Protein AF-A0A8T6WEZ4-F1 (afdb_monomer_lite)

pLDDT: mean 81.09, std 13.33, range [40.12, 91.38]

Foldseek 3Di:
DQPDPPDPAKDQAPVVVVVCVVNVDADDDDPVDRVVSVVVVNVCSVVRDIDGDPVNLVVVQWDWDQADVVNVRDIDIDHPPPDDPD

Sequence (86 aa):
MALDEKALSPIRGLNYFQELLENGYSLKGPRGDNAKNLTVFKRFLKKGHEFIPEKWLRNKGYDFVEPSTFTQGLKLAYKVDGEKLE

Structure (mmCIF, N/CA/C/O backbone):
data_AF-A0A8T6WEZ4-F1
#
_entry.id   AF-A0A8T6WEZ4-F1
#
loop_
_atom_site.group_PDB
_atom_site.id
_atom_site.type_symbol
_atom_site.label_atom_id
_atom_site.label_alt_id
_atom_site.label_comp_id
_atom_site.label_asym_id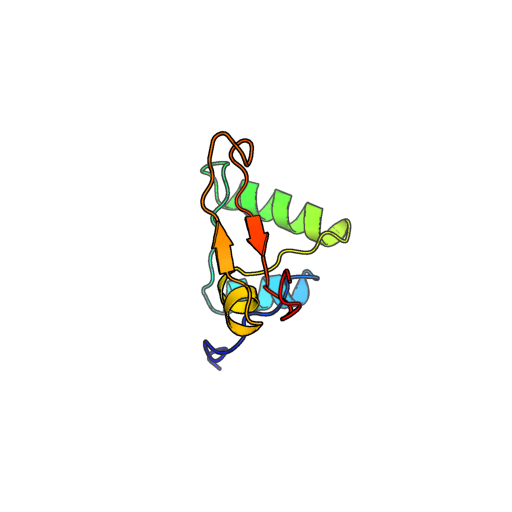
_atom_site.label_entity_id
_atom_site.label_seq_id
_atom_site.pdbx_PDB_ins_code
_atom_site.Cartn_x
_atom_site.Cartn_y
_atom_site.Cartn_z
_atom_site.occupancy
_atom_site.B_iso_or_equiv
_atom_site.auth_seq_id
_atom_site.auth_comp_id
_atom_site.auth_asym_id
_atom_site.auth_atom_id
_atom_site.pdbx_PDB_model_num
ATOM 1 N N . MET A 1 1 ? 1.909 -10.366 19.666 1.00 40.91 1 MET A N 1
ATOM 2 C CA . MET A 1 1 ? 0.677 -10.637 18.898 1.00 40.91 1 MET A CA 1
ATOM 3 C C . MET A 1 1 ? 1.039 -10.484 17.439 1.00 40.91 1 MET A C 1
ATOM 5 O O . MET A 1 1 ? 1.341 -9.375 17.036 1.00 40.91 1 MET A O 1
ATOM 9 N N . ALA A 1 2 ? 1.130 -11.586 16.697 1.00 40.12 2 ALA A N 1
ATOM 10 C CA . ALA A 1 2 ? 1.316 -11.516 15.255 1.00 40.12 2 ALA A CA 1
ATOM 11 C C . ALA A 1 2 ? -0.000 -11.019 14.648 1.00 40.12 2 ALA A C 1
ATOM 13 O O . ALA A 1 2 ? -1.044 -11.615 14.917 1.00 40.12 2 ALA A O 1
ATOM 14 N N . LEU A 1 3 ? 0.032 -9.925 13.884 1.00 50.06 3 LEU A N 1
ATOM 15 C CA . LEU A 1 3 ? -1.047 -9.640 12.942 1.00 50.06 3 LEU A CA 1
ATOM 16 C C . LEU A 1 3 ? -1.150 -10.868 12.036 1.00 50.06 3 LEU A C 1
ATOM 18 O O . LEU A 1 3 ? -0.224 -11.142 11.271 1.00 50.06 3 LEU A O 1
ATOM 22 N N . ASP A 1 4 ? -2.228 -11.636 12.198 1.00 49.62 4 ASP A N 1
ATOM 23 C CA . ASP A 1 4 ? -2.565 -12.756 11.329 1.00 49.62 4 ASP A CA 1
ATOM 24 C C . ASP A 1 4 ? -2.371 -12.281 9.880 1.00 49.62 4 ASP A C 1
ATOM 26 O O . ASP A 1 4 ? -2.878 -11.224 9.497 1.00 49.62 4 ASP A O 1
ATOM 30 N N . GLU A 1 5 ? -1.596 -13.010 9.071 1.00 51.41 5 GLU A N 1
ATOM 31 C CA . GLU A 1 5 ? -1.364 -12.667 7.657 1.00 51.41 5 GLU A CA 1
ATOM 32 C C . GLU A 1 5 ? -2.677 -12.488 6.864 1.00 51.41 5 GLU A C 1
ATOM 34 O O . GLU A 1 5 ? -2.670 -11.989 5.728 1.00 51.41 5 GLU A O 1
ATOM 39 N N . LYS A 1 6 ? -3.819 -12.874 7.449 1.00 51.31 6 LYS A N 1
ATOM 40 C CA . LYS A 1 6 ? -5.156 -12.550 6.974 1.00 51.31 6 LYS A CA 1
ATOM 41 C C . LYS A 1 6 ? -5.514 -11.091 7.262 1.00 51.31 6 LYS A C 1
ATOM 43 O O . LYS A 1 6 ? -6.003 -10.719 8.321 1.00 51.31 6 LYS A O 1
ATOM 48 N N . ALA A 1 7 ? -5.416 -10.331 6.176 1.00 64.25 7 ALA A N 1
ATOM 49 C CA . ALA A 1 7 ? -6.055 -9.042 5.925 1.00 64.25 7 ALA A CA 1
ATOM 50 C C . ALA A 1 7 ? -5.295 -7.802 6.413 1.00 64.25 7 ALA A C 1
ATOM 52 O O . ALA A 1 7 ? -5.839 -6.957 7.120 1.00 64.25 7 ALA A O 1
ATOM 53 N N . LEU A 1 8 ? -4.080 -7.613 5.877 1.00 78.12 8 LEU A N 1
ATOM 54 C CA . LEU A 1 8 ? -3.582 -6.264 5.574 1.00 78.12 8 LEU A CA 1
ATOM 55 C C . LEU A 1 8 ? -4.734 -5.428 5.013 1.00 78.12 8 LEU A C 1
ATOM 57 O O . LEU A 1 8 ? -5.288 -5.826 4.001 1.00 78.12 8 LEU A O 1
ATOM 61 N N . SER A 1 9 ? -5.120 -4.330 5.648 1.00 85.38 9 SER A N 1
ATOM 62 C CA . SER A 1 9 ? -6.196 -3.455 5.177 1.00 85.38 9 SER A CA 1
ATOM 63 C C . SER A 1 9 ? -5.614 -2.242 4.438 1.00 85.38 9 SER A C 1
ATOM 65 O O . SER A 1 9 ? -4.396 -2.031 4.462 1.00 85.38 9 SER A O 1
ATOM 67 N N . PRO A 1 10 ? -6.435 -1.440 3.736 1.00 88.94 10 PRO A N 1
ATOM 68 C CA . PRO A 1 10 ? -5.964 -0.189 3.169 1.00 88.94 10 PRO A CA 1
ATOM 69 C C . PRO A 1 10 ? -5.327 0.708 4.234 1.00 88.94 10 PRO A C 1
ATOM 71 O O . PRO A 1 10 ? -5.916 1.006 5.274 1.00 88.94 10 PRO A O 1
ATOM 74 N N . ILE A 1 11 ? -4.110 1.164 3.957 1.00 90.06 11 ILE A N 1
ATOM 75 C CA . ILE A 1 11 ? -3.338 2.019 4.847 1.00 90.06 11 ILE A CA 1
ATOM 76 C C . ILE A 1 11 ? -3.832 3.452 4.658 1.00 90.06 11 ILE A C 1
ATOM 78 O O . ILE A 1 11 ? -3.460 4.135 3.704 1.00 90.06 11 ILE A O 1
ATOM 82 N N . ARG A 1 12 ? -4.702 3.883 5.575 1.00 86.81 12 ARG A N 1
ATOM 83 C CA . ARG A 1 12 ? -5.372 5.199 5.563 1.00 86.81 12 ARG A CA 1
ATOM 84 C C . ARG A 1 12 ? -4.819 6.183 6.591 1.00 86.81 12 ARG A C 1
ATOM 86 O O . ARG A 1 12 ? -5.126 7.367 6.542 1.00 86.81 12 ARG A O 1
ATOM 93 N N . GLY A 1 13 ? -4.029 5.704 7.550 1.00 87.06 13 GLY A N 1
ATOM 94 C CA . GLY A 1 13 ? -3.617 6.494 8.706 1.00 87.06 13 GLY A CA 1
ATOM 95 C C . GLY A 1 13 ? -2.237 6.123 9.223 1.00 87.06 13 GLY A C 1
ATOM 96 O O . GLY A 1 13 ? -1.736 5.022 8.995 1.00 87.06 13 GLY A O 1
ATOM 97 N N . LEU A 1 14 ? -1.621 7.068 9.938 1.00 88.25 14 LEU A N 1
ATOM 98 C CA . LEU A 1 14 ? -0.283 6.893 10.504 1.00 88.25 14 LEU A CA 1
ATOM 99 C C . LEU A 1 14 ? -0.234 5.829 11.599 1.00 88.25 14 LEU A C 1
ATOM 101 O O . LEU A 1 14 ? 0.783 5.155 11.690 1.00 88.25 14 LEU A O 1
ATOM 105 N N . ASN A 1 15 ? -1.301 5.675 12.386 1.00 88.81 15 ASN A N 1
ATOM 106 C CA . ASN A 1 15 ? -1.341 4.712 13.489 1.00 88.81 15 ASN A CA 1
ATOM 107 C C . ASN A 1 15 ? -1.227 3.283 12.949 1.00 88.81 15 ASN A C 1
ATOM 109 O O . ASN A 1 15 ? -0.257 2.600 13.248 1.00 88.81 15 ASN A O 1
ATOM 113 N N . TYR A 1 16 ? -2.112 2.905 12.020 1.00 89.31 16 TYR A N 1
ATOM 114 C CA . TYR A 1 16 ? -2.048 1.592 11.376 1.00 89.31 16 TYR A CA 1
ATOM 115 C C . TYR A 1 16 ? -0.730 1.369 10.626 1.00 89.31 16 TYR A C 1
ATOM 117 O O . TYR A 1 16 ? -0.149 0.289 10.660 1.00 89.31 16 TYR A O 1
ATOM 125 N N . PHE A 1 17 ? -0.201 2.411 9.977 1.00 89.69 17 PHE A N 1
ATOM 126 C CA . PHE A 1 17 ? 1.111 2.314 9.348 1.00 89.69 17 PHE A CA 1
ATOM 127 C C . PHE A 1 17 ? 2.242 2.053 10.358 1.00 89.69 17 PHE A C 1
ATOM 129 O O . PHE A 1 17 ? 3.150 1.285 10.054 1.00 89.69 17 PHE A O 1
ATOM 136 N N . GLN A 1 18 ? 2.208 2.673 11.541 1.00 89.12 18 GLN A N 1
ATOM 137 C CA . GLN A 1 18 ? 3.185 2.419 12.604 1.00 89.12 18 GLN A CA 1
ATOM 138 C C . GLN A 1 18 ? 3.064 0.994 13.140 1.00 89.12 18 GLN A C 1
ATOM 140 O O . GLN A 1 18 ? 4.085 0.321 13.231 1.00 89.12 18 GLN A O 1
ATOM 145 N N . GLU A 1 19 ? 1.843 0.505 13.368 1.00 89.75 19 GLU A N 1
ATOM 146 C CA . GLU A 1 19 ? 1.607 -0.887 13.767 1.00 89.75 19 GLU A CA 1
ATOM 147 C C . GLU A 1 19 ? 2.213 -1.867 12.752 1.00 89.75 19 GLU A C 1
ATOM 149 O O . GLU A 1 19 ? 2.864 -2.836 13.134 1.00 89.75 19 GLU A O 1
ATOM 154 N N . LEU A 1 20 ? 2.078 -1.608 11.445 1.00 87.50 20 LEU A N 1
ATOM 155 C CA . LEU A 1 20 ? 2.719 -2.437 10.418 1.00 87.50 20 LEU A CA 1
ATOM 156 C C . LEU A 1 20 ? 4.251 -2.434 10.549 1.00 87.50 20 LEU A C 1
ATOM 158 O O . LEU A 1 20 ? 4.873 -3.491 10.468 1.00 87.50 20 LEU A O 1
ATOM 162 N N . LEU A 1 21 ? 4.874 -1.279 10.789 1.00 88.06 21 LEU A N 1
ATOM 163 C CA . LEU A 1 21 ? 6.327 -1.210 10.989 1.00 88.06 21 LEU A CA 1
ATOM 164 C C . LEU A 1 21 ? 6.772 -1.978 12.245 1.00 88.06 21 LEU A C 1
ATOM 166 O O . LEU A 1 21 ? 7.771 -2.691 12.198 1.00 88.06 21 LEU A O 1
ATOM 170 N N . GLU A 1 22 ? 6.020 -1.874 13.343 1.00 89.31 22 GLU A N 1
ATOM 171 C CA . GLU A 1 22 ? 6.284 -2.599 14.596 1.00 89.31 22 GLU A CA 1
ATOM 172 C C . GLU A 1 22 ? 6.125 -4.117 14.439 1.00 89.31 22 GLU A C 1
ATOM 174 O O . GLU A 1 22 ? 6.853 -4.887 15.061 1.00 89.31 22 GLU A O 1
ATOM 179 N N . ASN A 1 23 ? 5.236 -4.555 13.546 1.00 86.81 23 ASN A N 1
ATOM 180 C CA . ASN A 1 23 ? 5.056 -5.961 13.181 1.00 86.81 23 ASN A CA 1
ATOM 181 C C . ASN A 1 23 ? 6.089 -6.471 12.153 1.00 86.81 23 ASN A C 1
ATOM 183 O O . ASN A 1 23 ? 5.948 -7.577 11.634 1.00 86.81 23 ASN A O 1
ATOM 187 N N . GLY A 1 24 ? 7.129 -5.688 11.846 1.00 87.12 24 GLY A N 1
ATOM 188 C CA . GLY A 1 24 ? 8.236 -6.102 10.981 1.00 87.12 24 GLY A CA 1
ATOM 189 C C . GLY A 1 24 ? 8.005 -5.889 9.482 1.00 87.12 24 GLY A C 1
ATOM 190 O O . GLY A 1 24 ? 8.834 -6.310 8.671 1.00 87.12 24 GLY A O 1
ATOM 191 N N . TYR A 1 25 ? 6.923 -5.216 9.079 1.00 85.38 25 TYR A N 1
ATOM 192 C CA . TYR A 1 25 ? 6.734 -4.845 7.678 1.00 85.38 25 TYR A CA 1
ATOM 193 C C . TYR A 1 25 ? 7.715 -3.737 7.277 1.00 85.38 25 TYR A C 1
ATOM 195 O O . TYR A 1 25 ? 8.010 -2.819 8.041 1.00 85.38 25 TYR A O 1
ATOM 203 N N . SER A 1 26 ? 8.202 -3.791 6.036 1.00 82.69 26 SER A N 1
ATOM 204 C CA . SER A 1 26 ? 9.102 -2.777 5.479 1.00 82.69 26 SER A CA 1
ATOM 205 C C . SER A 1 26 ? 8.497 -2.110 4.249 1.00 82.69 26 SER A C 1
ATOM 207 O O . SER A 1 26 ? 7.862 -2.749 3.410 1.00 82.69 26 SER A O 1
ATOM 209 N N . LEU A 1 27 ? 8.704 -0.797 4.131 1.00 84.50 27 LEU A N 1
ATOM 210 C CA . LEU A 1 27 ? 8.281 -0.026 2.968 1.00 84.50 27 LEU A CA 1
ATOM 211 C C . LEU A 1 27 ? 9.374 -0.068 1.895 1.00 84.50 27 LEU A C 1
ATOM 213 O O . LEU A 1 27 ? 10.431 0.539 2.065 1.00 84.50 27 LEU A O 1
ATOM 217 N N . LYS A 1 28 ? 9.090 -0.709 0.760 1.00 81.81 28 LYS A N 1
ATOM 218 C CA . LYS A 1 28 ? 9.916 -0.606 -0.449 1.00 81.81 28 LYS A CA 1
ATOM 219 C C . LYS A 1 28 ? 9.338 0.463 -1.365 1.00 81.81 28 LYS A C 1
ATOM 221 O O . LYS A 1 28 ? 8.204 0.353 -1.817 1.00 81.81 28 LYS A O 1
ATOM 226 N N . GLY A 1 29 ? 10.117 1.506 -1.626 1.00 79.75 29 GLY A N 1
ATOM 227 C CA . GLY A 1 29 ? 9.740 2.583 -2.538 1.00 79.75 29 GLY A CA 1
ATOM 228 C C . GLY A 1 29 ? 10.851 2.898 -3.539 1.00 79.75 29 GLY A C 1
ATOM 229 O O . GLY A 1 29 ? 11.996 2.485 -3.347 1.00 79.75 29 GLY A O 1
ATOM 230 N N . PRO A 1 30 ? 10.545 3.679 -4.586 1.00 81.81 30 PRO A N 1
ATOM 231 C CA . PRO A 1 30 ? 11.412 3.844 -5.755 1.00 81.81 30 PRO A CA 1
ATOM 232 C C . PRO A 1 30 ? 12.705 4.623 -5.478 1.00 81.81 30 PRO A C 1
ATOM 234 O O . PRO A 1 30 ? 13.579 4.686 -6.332 1.00 81.81 30 PRO A O 1
ATOM 237 N N . ARG A 1 31 ? 12.846 5.249 -4.302 1.00 80.25 31 ARG A N 1
ATOM 238 C CA . ARG A 1 31 ? 13.960 6.168 -4.010 1.00 80.25 31 ARG A CA 1
ATOM 239 C C . ARG A 1 31 ? 15.257 5.480 -3.578 1.00 80.25 31 ARG A C 1
ATOM 241 O O . ARG A 1 31 ? 16.197 6.187 -3.237 1.00 80.25 31 ARG A O 1
ATOM 248 N N . GLY A 1 32 ? 15.292 4.147 -3.497 1.00 78.69 32 GLY A N 1
ATOM 249 C CA . GLY A 1 32 ? 16.457 3.377 -3.026 1.00 78.69 32 GLY A CA 1
ATOM 250 C C . GLY A 1 32 ? 16.845 3.593 -1.552 1.00 78.69 32 GLY A C 1
ATOM 251 O O . GLY A 1 32 ? 17.679 2.867 -1.029 1.00 78.69 32 GLY A O 1
ATOM 252 N N . ASP A 1 33 ? 16.220 4.556 -0.870 1.00 87.44 33 ASP A N 1
ATOM 253 C CA . ASP A 1 33 ? 16.471 4.942 0.517 1.00 87.44 33 ASP A CA 1
ATOM 254 C C . ASP A 1 33 ? 15.179 4.794 1.332 1.00 87.44 33 ASP A C 1
ATOM 256 O O . ASP A 1 33 ? 14.173 5.478 1.090 1.00 87.44 33 ASP A O 1
ATOM 260 N N . ASN A 1 34 ? 15.205 3.883 2.306 1.00 85.12 34 ASN A N 1
ATOM 261 C CA . ASN A 1 34 ? 14.042 3.574 3.132 1.00 85.12 34 ASN A CA 1
ATOM 262 C C . ASN A 1 34 ? 13.579 4.774 3.968 1.00 85.12 34 ASN A C 1
ATOM 264 O O . ASN A 1 34 ? 12.376 5.000 4.072 1.00 85.12 34 ASN A O 1
ATOM 268 N N . ALA A 1 35 ? 14.482 5.592 4.511 1.00 87.38 35 ALA A N 1
ATOM 269 C CA . ALA A 1 35 ? 14.111 6.746 5.331 1.00 87.38 35 ALA A CA 1
ATOM 270 C C . ALA A 1 35 ? 13.402 7.833 4.503 1.00 87.38 35 ALA A C 1
ATOM 272 O O . ALA A 1 35 ? 12.386 8.401 4.928 1.00 87.38 35 ALA A O 1
ATOM 273 N N . LYS A 1 36 ? 13.878 8.082 3.278 1.00 88.19 36 LYS A N 1
ATOM 274 C CA . LYS A 1 36 ? 13.231 8.996 2.325 1.00 88.19 36 LYS A CA 1
ATOM 275 C C . LYS A 1 36 ? 11.874 8.461 1.882 1.00 88.19 36 LYS A C 1
ATOM 277 O O . LYS A 1 36 ? 10.905 9.222 1.846 1.00 88.19 36 LYS A O 1
ATOM 282 N N . ASN A 1 37 ? 11.778 7.163 1.592 1.00 87.88 37 ASN A N 1
ATOM 283 C CA . ASN A 1 37 ? 10.509 6.516 1.258 1.00 87.88 37 ASN A CA 1
ATOM 284 C C . ASN A 1 37 ? 9.498 6.644 2.408 1.00 87.88 37 ASN A C 1
ATOM 286 O O . ASN A 1 37 ? 8.373 7.081 2.171 1.00 87.88 37 ASN A O 1
ATOM 290 N N . LEU A 1 38 ? 9.911 6.367 3.650 1.00 89.12 38 LEU A N 1
ATOM 291 C CA . LEU A 1 38 ? 9.076 6.510 4.846 1.00 89.12 38 LEU A CA 1
ATOM 292 C C . LEU A 1 38 ? 8.585 7.948 5.030 1.00 89.12 38 LEU A C 1
ATOM 294 O O . LEU A 1 38 ? 7.407 8.172 5.299 1.00 89.12 38 LEU A O 1
ATOM 298 N N . THR A 1 39 ? 9.469 8.932 4.861 1.00 90.38 39 THR A N 1
ATOM 299 C CA . THR A 1 39 ? 9.123 10.355 5.001 1.00 90.38 39 THR A CA 1
ATOM 300 C C . THR A 1 39 ? 8.054 10.769 3.994 1.00 90.38 39 THR A C 1
ATOM 302 O O . THR A 1 39 ? 7.066 11.416 4.350 1.00 90.38 39 THR A O 1
ATOM 305 N N . VAL A 1 40 ? 8.227 10.370 2.735 1.00 88.81 40 VAL A N 1
ATOM 306 C CA . VAL A 1 40 ? 7.275 10.673 1.665 1.00 88.81 40 VAL A CA 1
ATOM 307 C C . VAL A 1 40 ? 5.949 9.949 1.885 1.00 88.81 40 VAL A C 1
ATOM 309 O O . VAL A 1 40 ? 4.897 10.571 1.774 1.00 88.81 40 VAL A O 1
ATOM 312 N N .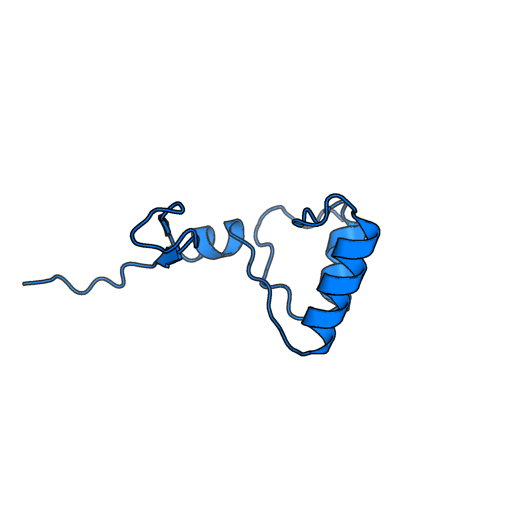 PHE A 1 41 ? 5.985 8.675 2.270 1.00 89.88 41 PHE A N 1
ATOM 313 C CA . PHE A 1 41 ? 4.785 7.892 2.553 1.00 89.88 41 PHE A CA 1
ATOM 314 C C . PHE A 1 41 ? 3.971 8.492 3.705 1.00 89.88 41 PHE A C 1
ATOM 316 O O . PHE A 1 41 ? 2.780 8.757 3.552 1.00 89.88 41 PHE A O 1
ATOM 323 N N . LYS A 1 42 ? 4.627 8.839 4.823 1.00 90.25 42 LYS A N 1
ATOM 324 C CA . LYS A 1 42 ? 3.990 9.543 5.949 1.00 90.25 42 LYS A CA 1
ATOM 325 C C . LYS A 1 42 ? 3.373 10.873 5.510 1.00 90.25 42 LYS A C 1
ATOM 327 O O . LYS A 1 42 ? 2.293 11.226 5.976 1.00 90.25 42 LYS A O 1
ATO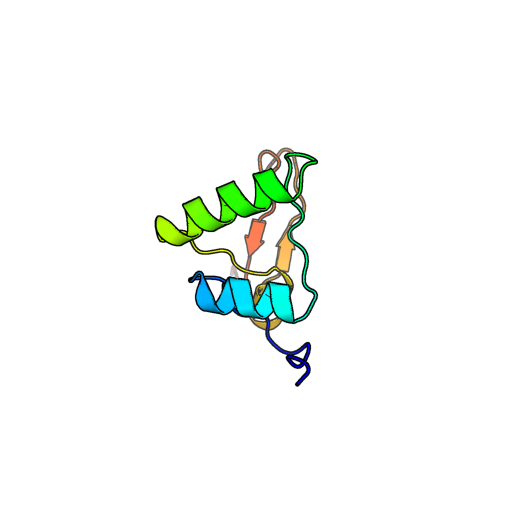M 332 N N . ARG A 1 43 ? 4.033 11.617 4.613 1.00 91.38 43 ARG A N 1
ATOM 333 C CA . ARG A 1 43 ? 3.493 12.867 4.056 1.00 91.38 43 ARG A CA 1
ATOM 334 C C . ARG A 1 43 ? 2.242 12.620 3.209 1.00 91.38 43 ARG A C 1
ATOM 336 O O . ARG A 1 43 ? 1.308 13.406 3.311 1.00 91.38 43 ARG A O 1
ATOM 343 N N . PHE A 1 44 ? 2.213 11.562 2.402 1.00 90.44 44 PHE A N 1
ATOM 344 C CA . PHE A 1 44 ? 1.031 11.203 1.616 1.00 90.44 44 PHE A CA 1
ATOM 345 C C . PHE A 1 44 ? -0.143 10.786 2.506 1.00 90.44 44 PHE A C 1
ATOM 347 O O . PHE A 1 44 ? -1.234 11.322 2.334 1.00 90.44 44 PHE A O 1
ATOM 354 N N . LEU A 1 45 ? 0.090 9.951 3.521 1.00 90.62 45 LEU A N 1
ATOM 355 C CA . LEU A 1 45 ? -0.949 9.600 4.497 1.00 90.62 45 LEU A CA 1
ATOM 356 C C . LEU A 1 45 ? -1.522 10.844 5.195 1.00 90.62 45 LEU A C 1
ATOM 358 O O . LEU A 1 45 ? -2.733 10.999 5.292 1.00 90.62 45 LEU A O 1
ATOM 362 N N . LYS A 1 46 ? -0.665 11.788 5.617 1.00 89.62 46 LYS A N 1
ATOM 363 C CA . LYS A 1 46 ? -1.107 13.064 6.221 1.00 89.62 46 LYS A CA 1
ATOM 364 C C . LYS A 1 46 ? -1.948 13.935 5.282 1.00 89.62 46 LYS A C 1
ATOM 366 O O . LYS A 1 46 ? -2.708 14.766 5.760 1.00 89.62 46 LYS A O 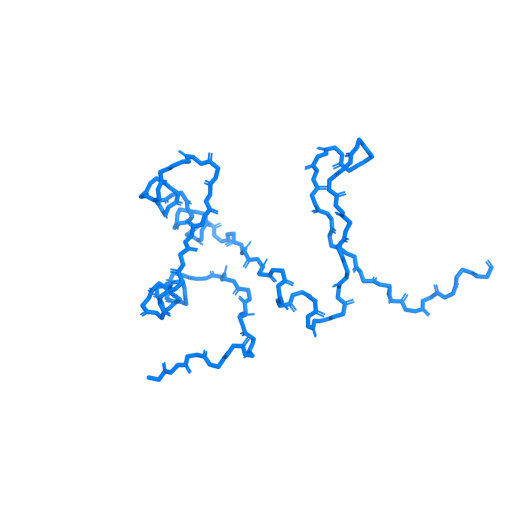1
ATOM 371 N N . LYS A 1 47 ? -1.794 13.773 3.968 1.00 90.00 47 LYS A N 1
ATOM 372 C CA . LYS A 1 47 ? -2.586 14.467 2.943 1.00 90.00 47 LYS A CA 1
ATOM 373 C C . LYS A 1 47 ? -3.892 13.735 2.599 1.00 90.00 47 LYS A C 1
ATOM 375 O O . LYS A 1 47 ? -4.592 14.171 1.695 1.00 90.00 47 LYS A O 1
ATOM 380 N N . GLY A 1 48 ? -4.209 12.638 3.293 1.00 86.25 48 GLY A N 1
ATOM 381 C CA . GLY A 1 48 ? -5.414 11.843 3.056 1.00 86.25 48 GLY A CA 1
ATOM 382 C C . GLY A 1 48 ? -5.289 10.838 1.911 1.00 86.25 48 GLY A C 1
ATOM 383 O O . GLY A 1 48 ? -6.299 10.285 1.488 1.00 86.25 48 GLY A O 1
ATOM 384 N N . HIS A 1 49 ? -4.080 10.587 1.396 1.00 87.94 49 HIS A N 1
ATOM 385 C CA . HIS A 1 49 ? -3.892 9.513 0.423 1.00 87.94 49 HIS A CA 1
ATOM 386 C C . HIS A 1 49 ? -3.981 8.150 1.106 1.00 87.94 49 HIS A C 1
ATOM 388 O O . HIS A 1 49 ? -3.426 7.944 2.185 1.00 87.94 49 HIS A O 1
ATOM 394 N N . GLU A 1 50 ? -4.624 7.213 0.422 1.00 87.94 50 GLU A N 1
ATOM 395 C CA . GLU A 1 50 ? -4.754 5.820 0.828 1.00 87.94 50 GLU A CA 1
ATOM 396 C C . GLU A 1 50 ? -3.815 4.936 0.009 1.00 87.94 50 GLU A C 1
ATOM 398 O O . GLU A 1 50 ? -3.635 5.142 -1.192 1.00 87.94 50 GLU A O 1
ATOM 403 N N . PHE A 1 51 ? -3.240 3.926 0.658 1.00 87.69 51 PHE A N 1
ATOM 404 C CA . PHE A 1 51 ? -2.439 2.905 -0.007 1.00 87.69 51 PHE A CA 1
ATOM 405 C C . PHE A 1 51 ? -3.074 1.542 0.203 1.00 87.69 51 PHE A C 1
ATOM 407 O O . PHE A 1 51 ? -3.222 1.089 1.336 1.00 87.69 51 PHE A O 1
ATOM 414 N N . ILE A 1 52 ? -3.433 0.880 -0.890 1.00 86.69 52 ILE A N 1
ATOM 415 C CA . ILE A 1 52 ? -4.147 -0.391 -0.846 1.00 86.69 52 ILE A CA 1
ATOM 416 C C . ILE A 1 52 ? -3.152 -1.530 -1.111 1.00 86.69 52 ILE A C 1
ATOM 418 O O . ILE A 1 52 ? -2.563 -1.579 -2.192 1.00 86.69 52 ILE A O 1
ATOM 422 N N . PRO A 1 53 ? -2.943 -2.456 -0.159 1.00 85.25 53 PRO A N 1
ATOM 423 C CA . PRO A 1 53 ? -2.083 -3.616 -0.375 1.00 85.25 53 PRO A CA 1
ATOM 424 C C . PRO A 1 53 ? -2.648 -4.552 -1.452 1.00 85.25 53 PRO A C 1
ATOM 426 O O . PRO A 1 53 ? -3.824 -4.914 -1.410 1.00 85.25 53 PRO A O 1
ATOM 429 N N . GLU A 1 54 ? -1.805 -5.034 -2.370 1.00 84.12 54 GLU A N 1
ATOM 430 C CA . GLU A 1 54 ? -2.244 -5.946 -3.442 1.00 84.12 54 GLU A CA 1
ATOM 431 C C . GLU A 1 54 ? -2.893 -7.224 -2.894 1.00 84.12 54 GLU A C 1
ATOM 433 O O . GLU A 1 54 ? -3.923 -7.668 -3.394 1.00 84.12 54 GLU A O 1
ATOM 438 N N . LYS A 1 55 ? -2.324 -7.793 -1.821 1.00 82.81 55 LYS A N 1
ATOM 439 C CA . LYS A 1 55 ? -2.848 -8.998 -1.153 1.00 82.81 55 LYS A CA 1
ATOM 440 C C . LYS A 1 55 ? -4.283 -8.774 -0.644 1.00 82.81 55 LYS A C 1
ATOM 442 O O . LYS A 1 55 ? -5.102 -9.684 -0.714 1.00 82.81 55 LYS A O 1
ATOM 447 N N . TRP A 1 56 ? -4.610 -7.559 -0.190 1.00 85.88 56 TRP A N 1
ATOM 448 C CA . TRP A 1 56 ? -5.972 -7.203 0.225 1.00 85.88 56 TRP A CA 1
ATOM 449 C C . TRP A 1 56 ? -6.937 -7.158 -0.957 1.00 85.88 56 TRP A C 1
ATOM 451 O O . TRP A 1 56 ? -8.020 -7.729 -0.879 1.00 85.88 56 TRP A O 1
ATOM 461 N N . LEU A 1 57 ? -6.532 -6.524 -2.061 1.00 84.25 57 LEU A N 1
ATOM 462 C CA . LEU A 1 57 ? -7.323 -6.451 -3.293 1.00 84.25 57 LEU A CA 1
ATOM 463 C C . LEU A 1 57 ? -7.601 -7.844 -3.868 1.00 84.25 57 LEU A C 1
ATOM 465 O O . LEU A 1 57 ? -8.752 -8.150 -4.169 1.00 84.25 57 LEU A O 1
ATOM 469 N N . ARG A 1 58 ? -6.595 -8.728 -3.918 1.00 85.19 58 ARG A N 1
ATOM 470 C CA . ARG A 1 58 ? -6.792 -10.131 -4.329 1.00 85.19 58 ARG A CA 1
ATOM 471 C C . ARG A 1 58 ? -7.827 -10.840 -3.459 1.00 85.19 58 ARG A C 1
ATOM 473 O O . ARG A 1 58 ? -8.744 -11.461 -3.983 1.00 85.19 58 ARG A O 1
ATOM 480 N N . ASN A 1 59 ? -7.763 -10.660 -2.137 1.00 85.88 59 ASN A N 1
ATOM 481 C CA . ASN A 1 59 ? -8.759 -11.216 -1.210 1.00 85.88 59 ASN A CA 1
ATOM 482 C C . ASN A 1 59 ? -10.175 -10.635 -1.407 1.00 85.88 59 ASN A C 1
ATOM 484 O O . ASN A 1 59 ? -11.145 -11.215 -0.925 1.00 85.88 59 ASN A O 1
ATOM 488 N N . LYS A 1 60 ? -10.311 -9.492 -2.091 1.00 83.75 60 LYS A N 1
ATOM 489 C CA . LYS A 1 60 ? -11.594 -8.887 -2.483 1.00 83.75 60 LYS A CA 1
ATOM 490 C C . LYS A 1 60 ? -12.058 -9.294 -3.890 1.00 83.75 60 LYS A C 1
ATOM 492 O O . LYS A 1 60 ? -13.082 -8.786 -4.346 1.00 83.75 60 LYS A O 1
ATOM 497 N N . GLY A 1 61 ? -11.346 -10.212 -4.547 1.00 85.62 61 GLY A N 1
ATOM 498 C CA . GLY A 1 61 ? -11.660 -10.700 -5.890 1.00 85.62 61 GLY A CA 1
ATOM 499 C C . GLY A 1 61 ? -11.134 -9.808 -7.014 1.00 85.62 61 GLY A C 1
ATOM 500 O O . GLY A 1 61 ? -11.686 -9.846 -8.107 1.00 85.62 61 GLY A O 1
ATOM 501 N N . TYR A 1 62 ? -10.120 -8.978 -6.747 1.00 88.31 62 TYR A N 1
ATOM 502 C CA . TYR A 1 62 ? -9.439 -8.217 -7.794 1.00 88.31 62 TYR A CA 1
ATOM 503 C C . TYR A 1 62 ? -8.249 -8.997 -8.353 1.00 88.31 62 TYR A C 1
ATOM 505 O O . TYR A 1 62 ? -7.403 -9.485 -7.600 1.00 88.31 62 TYR A O 1
ATOM 513 N N . ASP A 1 63 ? -8.141 -9.008 -9.673 1.00 88.44 63 ASP A N 1
ATOM 514 C CA . ASP A 1 63 ? -6.973 -9.455 -10.415 1.00 88.44 63 ASP A CA 1
ATOM 515 C C . ASP A 1 63 ? -6.132 -8.268 -10.886 1.00 88.44 63 ASP A C 1
ATOM 517 O O . ASP A 1 63 ? -6.564 -7.114 -10.878 1.00 88.44 63 ASP A O 1
ATOM 521 N N . PHE A 1 64 ? -4.883 -8.549 -11.257 1.00 88.25 64 PHE A N 1
ATOM 522 C CA . PHE A 1 64 ? -3.901 -7.530 -11.613 1.00 88.25 64 PHE A CA 1
ATOM 523 C C . PHE A 1 64 ? -3.378 -7.752 -13.024 1.00 88.25 64 PHE A C 1
ATOM 525 O O . PHE A 1 64 ? -2.958 -8.856 -13.366 1.00 88.25 64 PHE A O 1
ATOM 532 N N . VAL A 1 65 ? -3.360 -6.681 -13.811 1.00 86.38 65 VAL A N 1
ATOM 533 C CA . VAL A 1 65 ? -2.698 -6.629 -15.113 1.00 86.38 65 VAL A CA 1
ATOM 534 C C . VAL A 1 65 ? -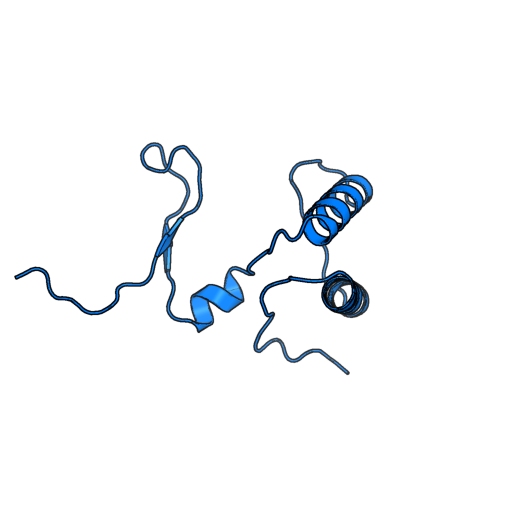1.331 -5.993 -14.915 1.00 86.38 65 VAL A C 1
ATOM 536 O O . VAL A 1 65 ? -1.222 -4.876 -14.395 1.00 86.38 65 VAL A O 1
ATOM 539 N N . GLU A 1 66 ? -0.287 -6.720 -15.307 1.00 87.56 66 GLU A N 1
ATOM 540 C CA . GLU A 1 66 ? 1.082 -6.222 -15.230 1.00 87.56 66 GLU A CA 1
ATOM 541 C C . GLU A 1 66 ? 1.289 -5.014 -16.163 1.00 87.56 66 GLU A C 1
ATOM 543 O O . GLU A 1 66 ? 0.621 -4.895 -17.197 1.00 87.56 66 GLU A O 1
ATOM 548 N N . PRO A 1 67 ? 2.216 -4.107 -15.813 1.00 88.81 67 PRO A N 1
ATOM 549 C CA . PRO A 1 67 ? 2.562 -2.963 -16.642 1.00 88.81 67 PRO A CA 1
ATOM 550 C C . PRO A 1 67 ? 2.869 -3.342 -18.096 1.00 88.81 67 PRO A C 1
ATOM 552 O O . PRO A 1 67 ? 3.688 -4.216 -18.371 1.00 88.81 67 PRO A O 1
ATOM 555 N N . SER A 1 68 ? 2.250 -2.637 -19.037 1.00 86.62 68 SER A N 1
ATOM 556 C CA . SER A 1 68 ? 2.487 -2.781 -20.473 1.00 86.62 68 SER A CA 1
ATOM 557 C C . SER A 1 68 ? 2.431 -1.421 -21.168 1.00 86.62 68 SER A C 1
ATOM 559 O O . SER A 1 68 ? 2.092 -0.405 -20.553 1.00 86.62 68 SER A O 1
ATOM 561 N N . THR A 1 69 ? 2.727 -1.391 -22.470 1.00 89.44 69 THR A N 1
ATOM 562 C CA . THR A 1 69 ? 2.550 -0.190 -23.302 1.00 89.44 69 THR A CA 1
ATOM 563 C C . THR A 1 69 ? 1.111 0.329 -23.238 1.00 89.44 69 THR A C 1
ATOM 565 O O . THR A 1 69 ? 0.899 1.536 -23.166 1.00 89.44 69 THR A O 1
ATOM 568 N N . PHE A 1 70 ? 0.122 -0.572 -23.184 1.00 85.06 70 PHE A N 1
ATOM 569 C CA . PHE A 1 70 ? -1.297 -0.214 -23.096 1.00 85.06 70 PHE A CA 1
ATOM 570 C C . PHE A 1 70 ? -1.668 0.418 -21.756 1.00 85.06 70 PHE A C 1
ATOM 572 O O . PHE A 1 70 ? -2.494 1.323 -21.711 1.00 85.06 70 PHE A O 1
ATOM 579 N N . THR A 1 71 ? -1.033 -0.016 -20.667 1.00 83.50 71 THR A N 1
ATOM 580 C CA . THR A 1 71 ? -1.264 0.550 -19.332 1.00 83.50 71 THR A CA 1
ATOM 581 C C . THR A 1 71 ? -0.306 1.697 -19.006 1.00 83.50 71 THR A C 1
ATOM 583 O O . THR A 1 71 ? -0.256 2.143 -17.864 1.00 83.50 71 THR A O 1
ATOM 586 N N . GLN A 1 72 ? 0.470 2.175 -19.990 1.00 85.38 72 GLN A N 1
ATOM 587 C CA . GLN A 1 72 ? 1.467 3.242 -19.832 1.00 85.38 72 GLN A CA 1
ATOM 588 C C . GLN A 1 72 ? 2.447 2.984 -18.674 1.00 85.38 72 GLN A C 1
ATOM 590 O O . GLN A 1 72 ? 2.845 3.897 -17.952 1.00 85.38 72 GLN A O 1
ATOM 595 N N . GLY A 1 73 ? 2.821 1.719 -18.467 1.00 83.62 73 GLY A N 1
ATOM 596 C CA . GLY A 1 73 ? 3.705 1.322 -17.370 1.00 83.62 73 GLY A CA 1
ATOM 597 C C . GLY A 1 73 ? 3.043 1.296 -15.983 1.00 83.62 73 GLY A C 1
ATOM 598 O O . GLY A 1 73 ? 3.732 1.067 -14.989 1.00 83.62 73 GLY A O 1
ATOM 599 N N . LEU A 1 74 ? 1.727 1.499 -15.888 1.00 78.12 74 LEU A N 1
ATOM 600 C CA . LEU A 1 74 ? 0.971 1.387 -14.641 1.00 78.12 74 LEU A CA 1
ATOM 601 C C . LEU A 1 74 ? 0.470 -0.045 -14.435 1.00 78.12 74 LEU A C 1
ATOM 603 O O . LEU A 1 74 ? 0.062 -0.722 -15.380 1.00 78.12 74 LEU A O 1
ATOM 607 N N . LYS A 1 75 ? 0.467 -0.496 -13.180 1.00 83.31 75 LYS A N 1
ATOM 608 C CA . LYS A 1 75 ? -0.172 -1.752 -12.782 1.00 83.31 75 LYS A CA 1
ATOM 609 C C . LYS A 1 75 ? -1.647 -1.486 -12.496 1.00 83.31 75 LYS A C 1
ATOM 611 O O . LYS A 1 75 ? -1.960 -0.623 -11.676 1.00 83.31 75 LYS A O 1
ATOM 616 N N . LEU A 1 76 ? -2.538 -2.208 -13.171 1.00 84.06 76 LEU A N 1
ATOM 617 C CA . LEU A 1 76 ? -3.984 -2.030 -13.028 1.00 84.06 76 LEU A CA 1
ATOM 618 C C . LEU A 1 76 ? -4.576 -3.175 -12.212 1.00 84.06 76 LEU A C 1
ATOM 620 O O . LEU A 1 76 ? -4.250 -4.335 -12.450 1.00 84.06 76 LEU A O 1
ATOM 624 N N . ALA A 1 77 ? -5.459 -2.845 -11.272 1.00 88.31 77 ALA A N 1
ATOM 625 C CA . ALA A 1 77 ? -6.304 -3.816 -10.591 1.00 88.31 77 ALA A CA 1
ATOM 626 C C . ALA A 1 77 ? -7.706 -3.768 -11.208 1.00 88.31 77 ALA A C 1
ATOM 628 O O . ALA A 1 77 ? -8.263 -2.682 -11.372 1.00 88.31 77 ALA A O 1
ATOM 629 N N . TYR A 1 78 ? -8.282 -4.922 -11.529 1.00 85.69 78 TYR A N 1
ATOM 630 C CA . TYR A 1 78 ? -9.636 -5.039 -12.064 1.00 85.69 78 TYR A CA 1
ATOM 631 C C . TYR A 1 78 ? -10.401 -6.125 -11.319 1.00 85.69 78 TYR A C 1
ATOM 633 O O . TYR A 1 78 ? -9.816 -7.058 -10.780 1.00 85.69 78 TYR A O 1
ATOM 641 N N . LYS A 1 79 ? -11.719 -5.996 -11.284 1.00 85.75 79 LYS A N 1
ATOM 642 C CA . LYS A 1 79 ? -12.620 -7.028 -10.791 1.00 85.75 79 LYS A CA 1
ATOM 643 C C . LYS A 1 79 ? -13.701 -7.186 -11.841 1.00 85.75 79 LYS A C 1
ATOM 645 O O . LYS A 1 79 ? -14.320 -6.197 -12.224 1.00 85.75 79 LYS A O 1
ATOM 650 N N . VAL A 1 80 ? -13.889 -8.406 -12.327 1.00 80.44 80 VAL A N 1
ATOM 651 C CA . VAL A 1 80 ? -15.009 -8.711 -13.216 1.00 80.44 80 VAL A CA 1
ATOM 652 C C . VAL A 1 80 ? -16.241 -8.835 -12.328 1.00 80.44 80 VAL A C 1
ATOM 654 O O . VAL A 1 80 ? -16.444 -9.857 -11.675 1.00 80.44 80 VAL A O 1
ATOM 657 N N . ASP A 1 81 ? -17.021 -7.761 -12.238 1.00 70.12 81 ASP A N 1
ATOM 658 C CA . ASP A 1 81 ? -18.407 -7.871 -11.790 1.00 70.12 81 ASP A CA 1
ATOM 659 C C . ASP A 1 81 ? -19.173 -8.543 -12.935 1.00 70.12 81 ASP A C 1
ATOM 661 O O . ASP A 1 81 ? -18.982 -8.188 -14.096 1.00 70.12 81 ASP A O 1
ATOM 665 N N . GLY A 1 82 ? -19.908 -9.610 -12.629 1.00 59.34 82 GLY A N 1
ATOM 666 C CA . GLY A 1 82 ? -20.383 -10.598 -13.599 1.00 59.34 82 GLY A CA 1
ATOM 667 C C . GLY A 1 82 ? -21.479 -10.127 -14.558 1.00 59.34 82 GLY A C 1
ATOM 668 O O . GLY A 1 82 ? -22.490 -10.814 -14.679 1.00 59.34 82 GLY A O 1
ATOM 669 N N . GLU A 1 83 ? -21.294 -9.022 -15.273 1.00 52.19 83 GLU A N 1
ATOM 670 C CA . GLU A 1 83 ? -22.105 -8.709 -16.444 1.00 52.19 83 GLU A CA 1
ATOM 671 C C . GLU A 1 83 ? -21.479 -9.369 -17.672 1.00 52.19 83 GLU A C 1
ATOM 673 O O . GLU A 1 83 ? -20.425 -8.980 -18.179 1.00 52.19 83 GLU A O 1
ATOM 678 N N . LYS A 1 84 ? -22.139 -10.447 -18.109 1.00 45.38 84 LYS A N 1
ATOM 679 C CA . LYS A 1 84 ? -21.928 -11.057 -19.417 1.00 45.38 84 LYS A CA 1
ATOM 680 C C . LYS A 1 84 ? -22.032 -9.962 -20.477 1.00 45.38 84 LYS A C 1
ATOM 682 O O . LYS A 1 84 ? -23.057 -9.297 -20.573 1.00 45.38 84 LYS A O 1
ATOM 687 N N . LEU A 1 85 ? -20.993 -9.828 -21.291 1.00 49.38 85 LEU A N 1
ATOM 688 C CA . LEU A 1 85 ? -21.146 -9.250 -22.619 1.00 49.38 85 LEU A CA 1
ATOM 689 C C . LEU A 1 85 ? -21.927 -10.286 -23.443 1.00 49.38 85 LEU A C 1
A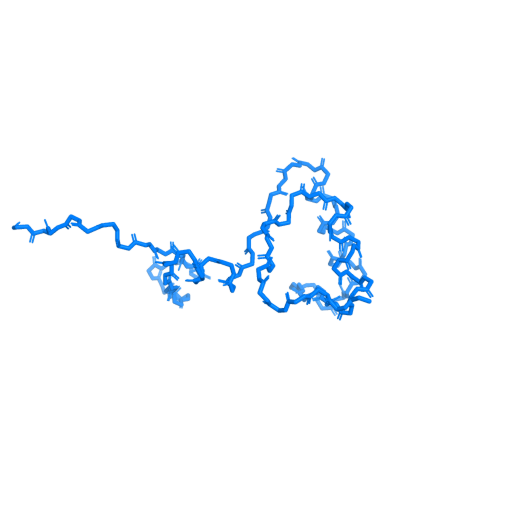TOM 691 O O . LEU A 1 85 ? -21.363 -11.319 -23.809 1.00 49.38 85 LEU A O 1
ATOM 695 N N . GLU A 1 86 ? -23.234 -10.061 -23.597 1.00 42.28 86 GLU A N 1
ATOM 696 C CA . GLU A 1 86 ? -24.038 -10.668 -24.671 1.00 42.28 86 GLU A CA 1
ATOM 697 C C . GLU A 1 86 ? -23.626 -10.110 -26.038 1.00 42.28 86 GLU A C 1
ATOM 699 O O . GLU A 1 86 ? -23.297 -8.901 -26.116 1.00 42.28 86 GLU A O 1
#

Secondary structure (DSSP, 8-state):
----STT---B-SHHHHHHHHHTT-----TTS-HHHHHHHHHHHHHTT--B--HHHHHHTT-EEEPP-TTTTT--EEE---S----

Radius of gyration: 15.67 Å; chains: 1; bounding box: 40×27×44 Å